Protein AF-A0A352LMT6-F1 (afdb_monomer_lite)

Sequence (100 aa):
MAFSLTAAAADGKMLADRHADRGVKCESCHTQMPPKAPANEACATCHGGYAQLAKRTAKKDINPHDSHVEDPSCSQCHSGHKKPRLLCDQCHEFTDIKVP

Radius of gyration: 16.72 Å; chains: 1; bounding box: 59×30×34 Å

Foldseek 3Di:
DDDPPPPPPPPPQAQQSVCVVVVNDPCLFAVDPPGDGGFQVSVCVPPNALVVQQVVQVPDPDRLSDDPDPPDGPCCARPNRDQGHRVCVVPDDDPPDDDD

Secondary structure (DSSP, 8-state):
--------------HHHHHHTTT--GGGT--SSS--PPPHHHHHHHH--HHHHHHHHTTSSS-TTSSSS-S--HHHHS-SSS----GGGGT---SS----

Structure (mmCIF, N/CA/C/O backbone):
data_AF-A0A352LMT6-F1
#
_entry.id   AF-A0A352LMT6-F1
#
loop_
_atom_site.group_PDB
_atom_site.id
_atom_site.type_symbol
_atom_site.label_atom_id
_atom_site.label_alt_id
_atom_site.label_comp_id
_atom_site.label_asym_id
_atom_site.label_entity_id
_atom_site.label_seq_id
_atom_site.pdbx_PDB_ins_code
_atom_site.Cartn_x
_atom_site.Cartn_y
_atom_site.Cartn_z
_atom_site.occupancy
_atom_site.B_iso_or_equiv
_atom_site.auth_seq_id
_atom_site.auth_comp_id
_atom_site.auth_asym_id
_atom_site.auth_atom_id
_atom_site.pdbx_PDB_model_num
ATOM 1 N N . MET A 1 1 ? -45.116 0.385 -18.639 1.00 43.19 1 MET A N 1
ATOM 2 C CA . MET A 1 1 ? -44.251 -0.615 -17.981 1.00 43.19 1 MET A CA 1
ATOM 3 C C . MET A 1 1 ? -43.023 0.111 -17.463 1.00 43.19 1 MET A C 1
ATOM 5 O O . MET A 1 1 ? -42.340 0.739 -18.260 1.00 43.19 1 MET A O 1
ATOM 9 N N . ALA A 1 2 ? -42.822 0.136 -16.146 1.00 50.44 2 ALA A N 1
ATOM 10 C CA . ALA A 1 2 ? -41.701 0.826 -15.515 1.00 50.44 2 ALA A CA 1
ATOM 11 C C . ALA A 1 2 ? -40.501 -0.128 -15.441 1.00 50.44 2 ALA A C 1
ATOM 13 O O . ALA A 1 2 ? -40.564 -1.141 -14.749 1.00 50.44 2 ALA A O 1
ATOM 14 N N . PHE A 1 3 ? -39.430 0.181 -16.170 1.00 50.59 3 PHE A N 1
ATOM 15 C CA . PHE A 1 3 ? -38.145 -0.490 -16.001 1.00 50.59 3 PHE A CA 1
ATOM 16 C C . PHE A 1 3 ? -37.391 0.197 -14.860 1.00 50.59 3 PHE A C 1
ATOM 18 O O . PHE A 1 3 ? -36.758 1.232 -15.054 1.00 50.59 3 PHE A O 1
ATOM 25 N N . SER A 1 4 ? -37.480 -0.373 -13.658 1.00 64.12 4 SER A N 1
ATOM 26 C CA . SER A 1 4 ? -36.561 -0.043 -12.569 1.00 64.12 4 SER A CA 1
ATOM 27 C C . SER A 1 4 ? -35.206 -0.678 -12.866 1.00 64.12 4 SER A C 1
ATOM 29 O O . SER A 1 4 ? -35.021 -1.881 -12.702 1.00 64.12 4 SER A O 1
ATOM 31 N N . LEU A 1 5 ? -34.255 0.138 -13.311 1.00 59.03 5 LEU A N 1
ATOM 32 C CA . LEU A 1 5 ? -32.839 -0.208 -13.339 1.00 59.03 5 LEU A CA 1
ATOM 33 C C . LEU A 1 5 ? -32.285 -0.056 -11.919 1.00 59.03 5 LEU A C 1
ATOM 35 O O . LEU A 1 5 ? -31.861 1.025 -11.518 1.00 59.03 5 LEU A O 1
ATOM 39 N N . THR A 1 6 ? -32.278 -1.136 -11.140 1.00 55.41 6 THR A N 1
ATOM 40 C CA . THR A 1 6 ? -31.399 -1.222 -9.971 1.00 55.41 6 THR A CA 1
ATOM 41 C C . THR A 1 6 ? -29.972 -1.398 -10.475 1.00 55.41 6 THR A C 1
ATOM 43 O O . THR A 1 6 ? -29.524 -2.515 -10.733 1.00 55.41 6 THR A O 1
ATOM 46 N N . ALA A 1 7 ? -29.261 -0.286 -10.656 1.00 54.62 7 ALA A N 1
ATOM 47 C CA . ALA A 1 7 ? -27.816 -0.311 -10.800 1.00 54.62 7 ALA A CA 1
ATOM 48 C C . ALA A 1 7 ? -27.223 -0.803 -9.472 1.00 54.62 7 ALA A C 1
ATOM 50 O O . ALA A 1 7 ? -27.188 -0.065 -8.488 1.00 54.62 7 ALA A O 1
ATOM 51 N N . ALA A 1 8 ? -26.790 -2.061 -9.424 1.00 51.06 8 ALA A N 1
ATOM 52 C CA . ALA A 1 8 ? -25.916 -2.519 -8.358 1.00 51.06 8 ALA A CA 1
ATOM 53 C C . ALA A 1 8 ? -24.588 -1.766 -8.514 1.00 51.06 8 ALA A C 1
ATOM 55 O O . ALA A 1 8 ? -23.847 -1.991 -9.472 1.00 51.06 8 ALA A O 1
ATOM 56 N N . ALA A 1 9 ? -24.320 -0.818 -7.616 1.00 48.81 9 ALA A N 1
ATOM 57 C CA . ALA A 1 9 ? -23.014 -0.189 -7.524 1.00 48.81 9 ALA A CA 1
ATOM 58 C C . ALA A 1 9 ? -21.985 -1.296 -7.261 1.00 48.81 9 ALA A C 1
ATOM 60 O O . ALA A 1 9 ? -22.085 -2.009 -6.267 1.00 48.81 9 ALA A O 1
ATOM 61 N N . ALA A 1 10 ? -21.013 -1.464 -8.159 1.00 51.88 10 ALA A N 1
ATOM 62 C CA . ALA A 1 10 ? -19.820 -2.231 -7.837 1.00 51.88 10 ALA A CA 1
ATOM 63 C C . ALA A 1 10 ? -19.193 -1.566 -6.605 1.00 51.88 10 ALA A C 1
ATOM 65 O O . ALA A 1 10 ? -18.797 -0.403 -6.690 1.00 51.88 10 ALA A O 1
ATOM 66 N N . ASP A 1 11 ? -19.183 -2.262 -5.467 1.00 54.50 11 ASP A N 1
ATOM 67 C CA . ASP A 1 11 ? -18.635 -1.786 -4.198 1.00 54.50 11 ASP A CA 1
ATOM 68 C C . ASP A 1 11 ? -17.177 -1.340 -4.391 1.00 54.50 11 ASP A C 1
ATOM 70 O O . ASP A 1 11 ? -16.231 -2.120 -4.287 1.00 54.50 11 ASP A O 1
ATOM 74 N N . GLY A 1 12 ? -16.988 -0.055 -4.697 1.00 66.81 12 GLY A N 1
ATOM 75 C CA . GLY A 1 12 ? -15.701 0.611 -4.882 1.00 66.81 12 GLY A CA 1
ATOM 76 C C . GLY A 1 12 ? -14.977 0.841 -3.559 1.00 66.81 12 GLY A C 1
ATOM 77 O O . GLY A 1 12 ? -14.419 1.914 -3.353 1.00 66.81 12 GLY A O 1
ATOM 78 N N . LYS A 1 13 ? -15.030 -0.140 -2.651 1.00 85.75 13 LYS A N 1
ATOM 79 C CA . LYS A 1 13 ? -14.434 -0.086 -1.316 1.00 85.75 13 LYS A CA 1
ATOM 80 C C . LYS A 1 13 ? -12.926 0.113 -1.434 1.00 85.75 13 LYS A C 1
ATOM 82 O O . LYS A 1 13 ? -12.224 -0.667 -2.097 1.00 85.75 13 LYS A O 1
ATOM 87 N N . MET A 1 14 ? -12.427 1.149 -0.769 1.00 93.38 14 MET A N 1
ATOM 88 C CA . MET A 1 14 ? -11.000 1.442 -0.707 1.00 93.38 14 MET A CA 1
ATOM 89 C C . MET A 1 14 ? -10.292 0.376 0.135 1.00 93.38 14 MET A C 1
ATOM 91 O O . MET A 1 14 ? -10.924 -0.403 0.852 1.00 93.38 14 MET A O 1
ATOM 95 N N . LEU A 1 15 ? -8.965 0.298 0.044 1.00 95.75 15 LEU A N 1
ATOM 96 C CA . LEU A 1 15 ? -8.206 -0.726 0.760 1.00 95.75 15 LEU A CA 1
ATOM 97 C C . LEU A 1 15 ? -8.427 -0.655 2.280 1.00 95.75 15 LEU A C 1
ATOM 99 O O . LEU A 1 15 ? -8.532 -1.694 2.929 1.00 95.75 15 LEU A O 1
ATOM 103 N N . ALA A 1 16 ? -8.521 0.553 2.838 1.00 96.06 16 ALA A N 1
ATOM 104 C CA . ALA A 1 16 ? -8.787 0.767 4.255 1.00 96.06 16 ALA A CA 1
ATOM 105 C C . ALA A 1 16 ? -10.178 0.258 4.655 1.00 96.06 16 ALA A C 1
ATOM 107 O O . ALA A 1 16 ? -10.286 -0.440 5.659 1.00 96.06 16 ALA A O 1
ATOM 108 N N . ASP A 1 17 ? -11.208 0.504 3.837 1.00 95.69 17 ASP A N 1
ATOM 109 C CA . ASP A 1 17 ? -12.565 -0.003 4.085 1.00 95.69 17 ASP A CA 1
ATOM 110 C C . ASP A 1 17 ? -12.559 -1.532 4.143 1.00 95.69 17 ASP A C 1
ATOM 112 O O . ASP A 1 17 ? -13.131 -2.139 5.041 1.00 95.69 17 ASP A O 1
ATOM 116 N N . ARG A 1 18 ? -11.819 -2.177 3.235 1.00 95.62 18 ARG A N 1
ATOM 117 C CA . ARG A 1 18 ? -11.696 -3.640 3.207 1.00 95.62 18 ARG A CA 1
ATOM 118 C C . ARG A 1 18 ? -10.988 -4.209 4.437 1.00 95.62 18 ARG A C 1
ATOM 120 O O . ARG A 1 18 ? -11.266 -5.352 4.805 1.00 95.62 18 ARG A O 1
ATOM 127 N N . HIS A 1 19 ? -10.065 -3.468 5.045 1.00 97.12 19 HIS A N 1
ATOM 128 C CA . HIS A 1 19 ? -9.434 -3.863 6.307 1.00 97.12 19 HIS A CA 1
ATOM 129 C C . HIS A 1 19 ? -10.374 -3.620 7.493 1.00 97.12 19 HIS A C 1
ATOM 131 O O . HIS A 1 19 ? -10.526 -4.507 8.333 1.00 97.12 19 HIS A O 1
ATOM 137 N N . ALA A 1 20 ? -11.056 -2.474 7.525 1.00 96.75 20 ALA A N 1
ATOM 138 C CA . ALA A 1 20 ? -12.038 -2.142 8.554 1.00 96.75 20 ALA A CA 1
ATOM 139 C C . ALA A 1 20 ? -13.201 -3.150 8.584 1.00 96.75 20 ALA A C 1
ATOM 141 O O . ALA A 1 20 ? -13.555 -3.644 9.652 1.00 96.75 20 ALA A O 1
ATOM 142 N N . ASP A 1 21 ? -13.706 -3.562 7.416 1.00 96.44 21 ASP A N 1
ATOM 143 C CA . ASP A 1 21 ? -14.730 -4.610 7.267 1.00 96.44 21 ASP A CA 1
ATOM 144 C C . ASP A 1 21 ? -14.284 -5.968 7.846 1.00 96.44 21 ASP A C 1
ATOM 146 O O . ASP A 1 21 ? -15.111 -6.812 8.186 1.00 96.44 21 ASP A O 1
ATOM 150 N N . ARG A 1 22 ? -12.968 -6.197 7.962 1.00 96.12 22 ARG A N 1
ATOM 151 C CA . ARG A 1 22 ? -12.364 -7.397 8.569 1.00 96.12 22 ARG A CA 1
ATOM 152 C C . ARG A 1 22 ? -12.027 -7.208 10.053 1.00 96.12 22 ARG A C 1
ATOM 154 O O . ARG A 1 22 ? -11.367 -8.063 10.636 1.00 96.12 22 ARG A O 1
ATOM 161 N N . GLY A 1 23 ? -12.459 -6.105 10.662 1.00 97.25 23 GLY A N 1
ATOM 162 C CA . GLY A 1 23 ? -12.240 -5.799 12.077 1.00 97.25 23 GLY A CA 1
ATOM 163 C C . GLY A 1 23 ? -10.852 -5.242 12.403 1.00 97.25 23 GLY A C 1
ATOM 164 O O . GLY A 1 23 ? -10.491 -5.167 13.578 1.00 97.25 23 GLY A O 1
ATOM 165 N N . VAL A 1 24 ? -10.063 -4.849 11.396 1.00 97.12 24 VAL A N 1
ATOM 166 C CA . VAL A 1 24 ? -8.772 -4.188 11.622 1.00 97.12 24 VAL A CA 1
ATOM 167 C C . VAL A 1 24 ? -9.028 -2.759 12.089 1.00 97.12 24 VAL A C 1
ATOM 169 O O . VAL A 1 24 ? -9.740 -1.999 11.432 1.00 97.12 24 VAL A O 1
ATOM 172 N N . LYS A 1 25 ? -8.451 -2.391 13.234 1.00 96.38 25 LYS A N 1
ATOM 173 C CA . LYS A 1 25 ? -8.623 -1.056 13.811 1.00 96.38 25 LYS A CA 1
ATOM 174 C C . LYS A 1 25 ? -7.692 -0.045 13.140 1.00 96.38 25 LYS A C 1
ATOM 176 O O . LYS A 1 25 ? -6.635 -0.411 12.628 1.00 96.38 25 LYS A O 1
ATOM 181 N N . CYS A 1 26 ? -8.054 1.234 13.183 1.00 95.06 26 CYS A N 1
ATOM 182 C CA . CYS A 1 26 ? -7.273 2.325 12.590 1.00 95.06 26 CYS A CA 1
ATOM 183 C C . CYS A 1 26 ? -5.819 2.338 13.094 1.00 95.06 26 CYS A C 1
ATOM 185 O O . CYS A 1 26 ? -4.883 2.570 12.327 1.00 95.06 26 CYS A O 1
ATOM 187 N N . GLU A 1 27 ? -5.632 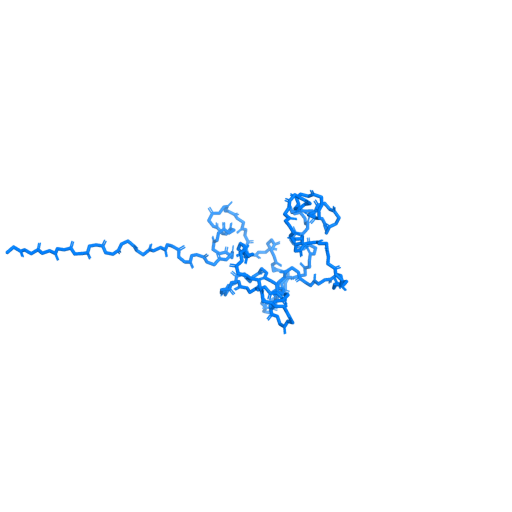2.032 14.377 1.00 94.62 27 GLU A N 1
ATOM 188 C CA . GLU A 1 27 ? -4.351 2.026 15.082 1.00 94.62 27 GLU A CA 1
ATOM 189 C C . GLU A 1 27 ? -3.426 0.890 14.628 1.00 94.62 27 GLU A C 1
ATOM 191 O O . GLU A 1 27 ? -2.219 0.956 14.842 1.00 94.62 27 GLU A O 1
ATOM 196 N N . SER A 1 28 ? -3.965 -0.137 13.959 1.00 95.19 28 SER A N 1
ATOM 197 C CA . SER A 1 28 ? -3.157 -1.208 13.366 1.00 95.19 28 SER A CA 1
ATOM 198 C C . SER A 1 28 ? -2.296 -0.712 12.200 1.00 95.19 28 SER A C 1
ATOM 200 O O . SER A 1 28 ? -1.301 -1.350 11.869 1.00 95.19 28 SER A O 1
ATOM 202 N N . CYS A 1 29 ? -2.655 0.419 11.584 1.00 95.25 29 CYS A N 1
ATOM 203 C CA . CYS A 1 29 ? -1.851 1.061 10.543 1.00 95.25 29 CYS A CA 1
ATOM 204 C C . CYS A 1 29 ? -1.329 2.438 10.969 1.00 95.25 29 CYS A C 1
ATOM 206 O O . CYS A 1 29 ? -0.202 2.800 10.635 1.00 95.25 29 CYS A O 1
ATOM 208 N N . HIS A 1 30 ? -2.129 3.215 11.702 1.00 94.88 30 HIS A N 1
ATOM 209 C CA . HIS A 1 30 ? -1.796 4.581 12.091 1.00 94.88 30 HIS A CA 1
ATOM 210 C C . HIS A 1 30 ? -1.353 4.657 13.551 1.00 94.88 30 HIS A C 1
ATOM 212 O O . HIS A 1 30 ? -2.161 4.565 14.467 1.00 94.88 30 HIS A O 1
ATOM 218 N N . THR A 1 31 ? -0.062 4.895 13.766 1.00 88.75 31 THR A N 1
ATOM 219 C CA . THR A 1 31 ? 0.537 4.996 15.108 1.00 88.75 31 THR A CA 1
ATOM 220 C C . THR A 1 31 ? 0.724 6.437 15.590 1.00 88.75 31 THR A C 1
ATOM 222 O O . THR A 1 31 ? 1.143 6.661 16.722 1.00 88.75 31 THR A O 1
ATOM 225 N N . GLN A 1 32 ? 0.428 7.427 14.742 1.00 88.00 32 GLN A N 1
ATOM 226 C CA . GLN A 1 32 ? 0.578 8.854 15.034 1.00 88.00 32 GLN A CA 1
ATOM 227 C C . GLN A 1 32 ? -0.679 9.622 14.621 1.00 88.00 32 GLN A C 1
ATOM 229 O O . GLN A 1 32 ? -1.307 9.290 13.615 1.00 88.00 32 GLN A O 1
ATOM 234 N N . MET A 1 33 ? -0.996 10.680 15.374 1.00 85.44 33 MET A N 1
ATOM 235 C CA . MET A 1 33 ? -2.075 11.621 15.073 1.00 85.44 33 MET A CA 1
ATOM 236 C C . MET A 1 33 ? -1.503 13.034 14.859 1.00 85.44 33 MET A C 1
ATOM 238 O O . MET A 1 33 ? -0.705 13.479 15.686 1.00 85.44 33 MET A O 1
ATOM 242 N N . PRO A 1 34 ? -1.893 13.757 13.790 1.00 88.44 34 PRO A N 1
ATOM 243 C CA . PRO A 1 34 ? -2.822 13.342 12.733 1.00 88.44 34 PRO A CA 1
ATOM 244 C C . PRO A 1 34 ? -2.277 12.174 11.878 1.00 88.44 34 PRO A C 1
ATOM 246 O O . PRO A 1 34 ? -1.056 12.057 11.734 1.00 88.44 34 PRO A O 1
ATOM 249 N N . PRO A 1 35 ? -3.151 11.315 11.307 1.00 89.69 35 PRO A N 1
ATOM 250 C CA . PRO A 1 35 ? -2.723 10.134 10.564 1.00 89.69 35 PRO A CA 1
ATOM 251 C C . PRO A 1 35 ? -1.855 10.502 9.361 1.00 89.69 35 PRO A C 1
ATOM 253 O O . PRO A 1 35 ? -2.225 11.341 8.537 1.00 89.69 35 PRO A O 1
ATOM 256 N N . LYS A 1 36 ? -0.714 9.827 9.234 1.00 90.38 36 LYS A N 1
ATOM 257 C CA . LYS A 1 36 ? 0.138 9.851 8.037 1.00 90.38 36 LYS A CA 1
ATOM 258 C C . LYS A 1 36 ? 0.047 8.516 7.305 1.00 90.38 36 LYS A C 1
ATOM 260 O O . LYS A 1 36 ? -0.502 7.549 7.837 1.00 90.38 36 LYS A O 1
ATOM 265 N N . ALA A 1 37 ? 0.584 8.470 6.085 1.00 90.44 37 ALA A N 1
ATOM 266 C CA . ALA A 1 37 ? 0.729 7.212 5.363 1.00 90.44 37 ALA A CA 1
ATOM 267 C C . ALA A 1 37 ? 1.500 6.200 6.239 1.00 90.44 37 ALA A C 1
ATOM 269 O O . ALA A 1 37 ? 2.529 6.574 6.810 1.00 90.44 37 ALA A O 1
ATOM 270 N N . PRO A 1 38 ? 0.993 4.964 6.391 1.00 93.06 38 PRO A N 1
ATOM 271 C CA . PRO A 1 38 ? 1.644 3.959 7.216 1.00 93.06 38 PRO A CA 1
ATOM 272 C C . PRO A 1 38 ? 2.984 3.551 6.601 1.00 93.06 38 PRO A C 1
ATOM 274 O O . PRO A 1 38 ? 3.128 3.489 5.377 1.00 93.06 38 PRO A O 1
ATOM 277 N N . ALA A 1 39 ? 3.953 3.259 7.464 1.00 93.75 39 ALA A N 1
ATOM 278 C CA . ALA A 1 39 ? 5.216 2.669 7.052 1.00 93.75 39 ALA A CA 1
ATOM 279 C C . ALA A 1 39 ? 5.017 1.192 6.657 1.00 93.75 39 ALA A C 1
ATOM 281 O O . ALA A 1 39 ? 4.014 0.568 7.021 1.00 93.75 39 ALA A O 1
ATOM 282 N N . ASN A 1 40 ? 5.965 0.628 5.907 1.00 95.06 40 ASN A N 1
ATOM 283 C CA . ASN A 1 40 ? 5.854 -0.731 5.362 1.00 95.06 40 ASN A CA 1
ATOM 284 C C . ASN A 1 40 ? 5.709 -1.794 6.460 1.00 95.06 40 ASN A C 1
ATOM 286 O O . ASN A 1 40 ? 5.057 -2.816 6.253 1.00 95.06 40 ASN A O 1
ATOM 290 N N . GLU A 1 41 ? 6.262 -1.539 7.644 1.00 95.19 41 GLU A N 1
ATOM 291 C CA . GLU A 1 41 ? 6.237 -2.431 8.801 1.00 95.19 41 GLU A CA 1
ATOM 292 C C . GLU A 1 41 ? 4.804 -2.717 9.273 1.00 95.19 41 GLU A C 1
ATOM 294 O O . GLU A 1 41 ? 4.480 -3.852 9.641 1.00 95.19 41 GLU A O 1
ATOM 299 N N . ALA A 1 42 ? 3.918 -1.717 9.201 1.00 95.62 42 ALA A N 1
ATOM 300 C CA . ALA A 1 42 ? 2.510 -1.885 9.554 1.00 95.62 42 ALA A CA 1
ATOM 301 C C . ALA A 1 42 ? 1.808 -2.883 8.616 1.00 95.62 42 ALA A C 1
ATOM 303 O O . ALA A 1 42 ? 0.987 -3.686 9.054 1.00 95.62 42 ALA A O 1
ATOM 304 N N . CYS A 1 43 ? 2.174 -2.888 7.331 1.00 96.62 43 CYS A N 1
ATOM 305 C CA . CYS A 1 43 ? 1.686 -3.870 6.364 1.00 96.62 43 CYS A CA 1
ATOM 306 C C . CYS A 1 43 ? 2.341 -5.241 6.598 1.00 96.62 43 CYS A C 1
ATOM 308 O O . CYS A 1 43 ? 1.669 -6.277 6.621 1.00 96.62 43 CYS A O 1
ATOM 310 N N . ALA A 1 44 ? 3.661 -5.248 6.794 1.00 95.88 44 ALA A N 1
ATOM 311 C CA . ALA A 1 44 ? 4.475 -6.454 6.892 1.00 95.88 44 ALA A CA 1
ATOM 312 C C . ALA A 1 44 ? 4.167 -7.298 8.136 1.00 95.88 44 ALA A C 1
ATOM 314 O O . ALA A 1 44 ? 4.344 -8.514 8.085 1.00 95.88 44 ALA A O 1
ATOM 315 N N . THR A 1 45 ? 3.640 -6.692 9.206 1.00 95.50 45 THR A N 1
ATOM 316 C CA . THR A 1 45 ? 3.210 -7.407 10.422 1.00 95.50 45 THR A CA 1
ATOM 317 C C . THR A 1 45 ? 2.185 -8.506 10.110 1.00 95.50 45 THR A C 1
ATOM 319 O O . THR A 1 45 ? 2.213 -9.564 10.734 1.00 95.50 45 THR A O 1
ATOM 322 N N . CYS A 1 46 ? 1.326 -8.298 9.105 1.00 96.75 46 CYS A N 1
ATOM 323 C CA . CYS A 1 46 ? 0.309 -9.270 8.690 1.00 96.75 46 CYS A CA 1
ATOM 324 C C . CYS A 1 46 ? 0.614 -9.919 7.329 1.00 96.75 46 CYS A C 1
ATOM 326 O O . CYS A 1 46 ? 0.307 -11.092 7.113 1.00 96.75 46 CYS A O 1
ATOM 328 N N . HIS A 1 47 ? 1.204 -9.175 6.388 1.00 95.62 47 HIS A N 1
ATOM 329 C CA . HIS A 1 47 ? 1.403 -9.638 5.009 1.00 95.62 47 HIS A CA 1
ATOM 330 C C . HIS A 1 47 ? 2.787 -10.248 4.740 1.00 95.62 47 HIS A C 1
ATOM 332 O O . HIS A 1 47 ? 2.945 -10.950 3.736 1.00 95.62 47 HIS A O 1
ATOM 338 N N . GLY A 1 48 ? 3.752 -10.046 5.643 1.00 96.06 48 GLY A N 1
ATOM 339 C CA . GLY A 1 48 ? 5.160 -10.388 5.453 1.00 96.06 48 GLY A CA 1
ATOM 340 C C . GLY A 1 48 ? 5.929 -9.332 4.650 1.00 96.06 48 GLY A C 1
ATOM 341 O O . GLY A 1 48 ? 5.345 -8.431 4.051 1.00 96.06 48 GLY A O 1
ATOM 342 N N . GLY A 1 49 ? 7.259 -9.439 4.654 1.00 95.00 49 GLY A N 1
ATOM 343 C CA . GLY A 1 49 ? 8.141 -8.538 3.901 1.00 95.00 49 GLY A CA 1
ATOM 344 C C . GLY A 1 49 ? 8.215 -8.855 2.401 1.00 95.00 49 GLY A C 1
ATOM 345 O O . GLY A 1 49 ? 7.746 -9.907 1.951 1.00 95.00 49 GLY A O 1
ATOM 346 N N . TYR A 1 50 ? 8.877 -7.978 1.638 1.00 95.31 50 TYR A N 1
ATOM 347 C CA . TYR A 1 50 ? 9.000 -8.076 0.176 1.00 95.31 50 TYR A CA 1
ATOM 348 C C . TYR A 1 50 ? 9.471 -9.446 -0.314 1.00 95.31 50 TYR A C 1
ATOM 350 O O . TYR A 1 50 ? 8.823 -10.021 -1.177 1.00 95.31 50 TYR A O 1
ATOM 358 N N . ALA A 1 51 ? 10.492 -10.054 0.299 1.00 94.69 51 ALA A N 1
ATOM 359 C CA . ALA A 1 51 ? 10.973 -11.378 -0.115 1.00 94.69 51 ALA A CA 1
ATOM 360 C C . ALA A 1 51 ? 9.893 -12.481 -0.055 1.00 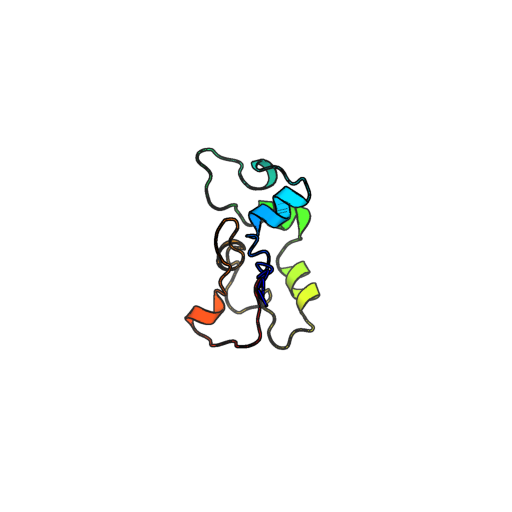94.69 51 ALA A C 1
ATOM 362 O O . ALA A 1 51 ? 9.894 -13.415 -0.859 1.00 94.69 51 ALA A O 1
ATOM 363 N N . GLN A 1 52 ? 8.953 -12.399 0.893 1.00 96.56 52 GLN A N 1
ATOM 364 C CA . GLN A 1 52 ? 7.836 -13.344 0.975 1.00 96.56 52 GLN A CA 1
ATOM 365 C C . GLN A 1 52 ? 6.763 -13.024 -0.071 1.00 96.56 52 GLN A C 1
ATOM 367 O O . GLN A 1 52 ? 6.230 -13.937 -0.705 1.00 96.56 52 GLN A O 1
ATOM 372 N N . LEU A 1 53 ? 6.463 -11.740 -0.278 1.00 95.69 53 LEU A N 1
ATOM 373 C CA . LEU A 1 53 ? 5.498 -11.281 -1.279 1.00 95.69 53 LEU A CA 1
ATOM 374 C C . LEU A 1 53 ? 5.972 -11.579 -2.709 1.00 95.69 53 LEU A C 1
ATOM 376 O O . LEU A 1 53 ? 5.190 -12.104 -3.505 1.00 95.69 53 LEU A O 1
ATOM 380 N N . ALA A 1 54 ? 7.257 -11.367 -2.999 1.00 95.94 54 ALA A N 1
ATOM 381 C CA . ALA A 1 54 ? 7.930 -11.740 -4.239 1.00 95.94 54 ALA A CA 1
ATOM 382 C C . ALA A 1 54 ? 7.711 -13.224 -4.551 1.00 95.94 54 ALA A C 1
ATOM 384 O O . ALA A 1 54 ? 7.188 -13.561 -5.610 1.00 95.94 54 ALA A O 1
ATOM 385 N N . LYS A 1 55 ? 7.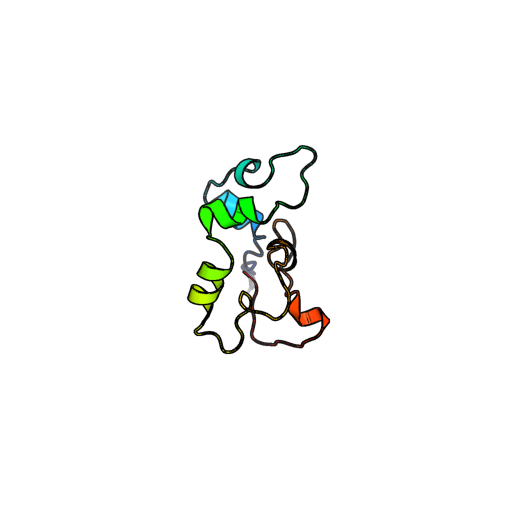978 -14.118 -3.588 1.00 96.94 55 LYS A N 1
ATOM 386 C CA . LYS A 1 55 ? 7.729 -15.564 -3.740 1.00 96.94 55 LYS A CA 1
ATOM 387 C C . LYS A 1 55 ? 6.256 -15.886 -3.995 1.00 96.94 55 LYS A C 1
ATOM 389 O O . LYS A 1 55 ? 5.948 -16.722 -4.841 1.00 96.94 55 LYS A O 1
ATOM 394 N N . ARG A 1 56 ? 5.332 -15.219 -3.292 1.00 95.31 56 ARG A N 1
ATOM 395 C CA . ARG A 1 56 ? 3.879 -15.403 -3.484 1.00 95.31 56 ARG A CA 1
ATOM 396 C C . ARG A 1 56 ? 3.405 -14.960 -4.867 1.00 95.31 56 ARG A C 1
ATOM 398 O O . ARG A 1 56 ? 2.421 -15.496 -5.368 1.00 95.31 56 ARG A O 1
ATOM 405 N N . THR A 1 57 ? 4.086 -13.992 -5.473 1.00 94.44 57 THR A N 1
ATOM 406 C CA . THR A 1 57 ? 3.722 -13.420 -6.775 1.00 94.44 57 THR A CA 1
ATOM 407 C C . THR A 1 57 ? 4.627 -13.862 -7.928 1.00 94.44 57 THR A C 1
ATOM 409 O O . THR A 1 57 ? 4.389 -13.458 -9.059 1.00 94.44 57 THR A O 1
ATOM 412 N N . ALA A 1 58 ? 5.551 -14.798 -7.687 1.00 95.50 58 ALA A N 1
ATOM 413 C CA . ALA A 1 58 ? 6.541 -15.285 -8.654 1.00 95.50 58 ALA A CA 1
ATOM 414 C C . ALA A 1 58 ? 5.965 -15.983 -9.901 1.00 95.50 58 ALA A C 1
ATOM 416 O O . ALA A 1 58 ? 6.680 -16.181 -10.874 1.00 95.50 58 ALA A O 1
ATOM 417 N N . LYS A 1 59 ? 4.689 -16.388 -9.877 1.00 94.12 59 LYS A N 1
ATOM 418 C CA . LYS A 1 59 ? 4.011 -16.995 -11.038 1.00 94.12 59 LYS A CA 1
ATOM 419 C C . LYS A 1 59 ? 3.393 -15.970 -11.991 1.00 94.12 59 LYS A C 1
ATOM 421 O O . LYS A 1 59 ? 2.824 -16.370 -12.998 1.00 94.12 59 LYS A O 1
ATOM 426 N N . LYS A 1 60 ? 3.400 -14.683 -11.634 1.00 91.00 60 LYS A N 1
ATOM 427 C CA . LYS A 1 60 ? 2.930 -13.622 -12.526 1.00 91.00 60 LYS A CA 1
ATOM 428 C C . LYS A 1 60 ? 4.008 -13.350 -13.569 1.00 91.00 60 LYS A C 1
ATOM 430 O O . LYS A 1 60 ? 5.180 -13.314 -13.210 1.00 91.00 60 LYS A O 1
ATOM 435 N N . ASP A 1 61 ? 3.593 -13.075 -14.803 1.00 90.38 61 ASP A N 1
ATOM 436 C CA . ASP A 1 61 ? 4.508 -12.689 -15.888 1.00 90.38 61 ASP A CA 1
ATOM 437 C C . ASP A 1 61 ? 5.366 -11.478 -15.502 1.00 90.38 61 ASP A C 1
ATOM 439 O O . ASP A 1 61 ? 6.539 -11.389 -15.849 1.00 90.38 61 ASP A O 1
ATOM 443 N N . ILE A 1 62 ? 4.780 -10.569 -14.718 1.00 92.25 62 ILE A N 1
ATOM 444 C CA . ILE A 1 62 ? 5.453 -9.423 -14.118 1.00 92.25 62 ILE A CA 1
ATOM 445 C C . ILE A 1 62 ? 5.212 -9.487 -12.618 1.00 92.25 62 ILE A C 1
ATOM 447 O O . ILE A 1 62 ? 4.063 -9.475 -12.160 1.00 92.25 62 ILE A O 1
ATOM 451 N N . ASN A 1 63 ? 6.293 -9.562 -11.847 1.00 94.38 63 ASN A N 1
ATOM 452 C CA . ASN A 1 63 ? 6.227 -9.633 -10.397 1.00 94.38 63 ASN A CA 1
ATOM 453 C C . ASN A 1 63 ? 6.265 -8.218 -9.784 1.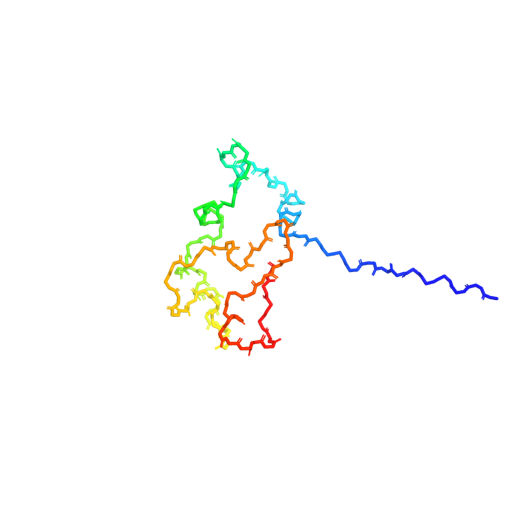00 94.38 63 ASN A C 1
ATOM 455 O O . ASN A 1 63 ? 7.336 -7.624 -9.696 1.00 94.38 63 ASN A O 1
ATOM 459 N N . PRO A 1 64 ? 5.132 -7.655 -9.313 1.00 94.12 64 PRO A N 1
ATOM 460 C CA . PRO A 1 64 ? 5.106 -6.289 -8.784 1.00 94.12 64 PRO A CA 1
ATOM 461 C C . PRO A 1 64 ? 5.826 -6.140 -7.434 1.00 94.12 64 PRO A C 1
ATOM 463 O O . PRO A 1 64 ? 6.016 -5.019 -6.973 1.00 94.12 64 PRO A O 1
ATOM 466 N N . HIS A 1 65 ? 6.198 -7.248 -6.784 1.00 95.88 65 HIS A N 1
ATOM 467 C CA . HIS A 1 65 ? 6.911 -7.249 -5.502 1.00 95.88 65 HIS A CA 1
ATOM 468 C C . HIS A 1 65 ? 8.371 -7.699 -5.634 1.00 95.88 65 HIS A C 1
ATOM 470 O O . HIS A 1 65 ? 9.021 -7.922 -4.615 1.00 95.88 65 HIS A O 1
ATOM 476 N N . ASP A 1 66 ? 8.861 -7.855 -6.863 1.00 95.56 66 ASP A N 1
ATOM 477 C CA . ASP A 1 66 ? 10.246 -8.190 -7.191 1.00 95.56 66 ASP A CA 1
ATOM 478 C C . ASP A 1 66 ? 10.648 -7.379 -8.427 1.00 95.56 66 ASP A C 1
ATOM 480 O O . ASP A 1 66 ? 10.488 -7.813 -9.567 1.00 95.56 66 ASP A O 1
ATOM 484 N N . SER A 1 67 ? 11.038 -6.126 -8.194 1.00 93.12 67 SER A N 1
ATOM 485 C CA . SER A 1 67 ? 11.255 -5.128 -9.244 1.00 93.12 67 SER A CA 1
ATOM 486 C C . SER A 1 67 ? 12.617 -4.456 -9.096 1.00 93.12 67 SER A C 1
ATOM 488 O O . SER A 1 67 ? 13.273 -4.589 -8.069 1.00 93.12 67 SER A O 1
ATOM 490 N N . HIS A 1 68 ? 13.011 -3.669 -10.099 1.00 94.75 68 HIS A N 1
ATOM 491 C CA . HIS A 1 68 ? 14.226 -2.851 -10.037 1.00 94.75 68 HIS A CA 1
ATOM 492 C C . HIS A 1 68 ? 14.082 -1.599 -9.145 1.00 94.75 68 HIS A C 1
ATOM 494 O O . HIS A 1 68 ? 15.013 -0.802 -9.051 1.00 94.75 68 HIS A O 1
ATOM 500 N N . VAL A 1 69 ? 12.906 -1.365 -8.555 1.00 93.75 69 VAL A N 1
ATOM 501 C CA . VAL A 1 69 ? 12.699 -0.320 -7.551 1.00 93.75 69 VAL A CA 1
ATOM 502 C C . VAL A 1 69 ? 12.981 -0.934 -6.187 1.00 93.75 69 VAL A C 1
ATOM 504 O O . VAL A 1 69 ? 12.260 -1.834 -5.754 1.00 93.75 69 VAL A O 1
ATOM 507 N N . GLU A 1 70 ? 14.031 -0.453 -5.527 1.00 88.06 70 GLU A N 1
ATOM 508 C CA . GLU A 1 70 ? 14.439 -0.926 -4.205 1.00 88.06 70 GLU A CA 1
ATOM 509 C C . GLU A 1 70 ? 13.528 -0.351 -3.113 1.00 88.06 70 GLU A C 1
ATOM 511 O O . GLU A 1 70 ? 13.254 0.850 -3.079 1.00 88.06 70 GLU A O 1
ATOM 516 N N . ASP A 1 71 ? 13.036 -1.237 -2.245 1.00 88.62 71 ASP A N 1
ATOM 517 C CA . ASP A 1 71 ? 12.227 -0.944 -1.055 1.00 88.62 71 ASP A CA 1
ATOM 518 C C . ASP A 1 71 ? 11.131 0.136 -1.215 1.00 88.62 71 ASP A C 1
ATOM 520 O O . ASP A 1 71 ? 11.006 1.032 -0.369 1.00 88.62 71 ASP A O 1
ATOM 524 N N . PRO A 1 72 ? 10.265 0.064 -2.250 1.00 94.88 72 PRO A N 1
ATOM 525 C CA . PRO A 1 72 ? 9.189 1.031 -2.400 1.00 94.88 72 PRO A CA 1
ATOM 526 C C . PRO A 1 72 ? 8.238 0.966 -1.202 1.00 94.88 72 PRO A C 1
ATOM 528 O O . PRO A 1 72 ? 8.040 -0.079 -0.567 1.00 94.88 72 PRO A O 1
ATOM 531 N N . SER A 1 73 ? 7.585 2.082 -0.880 1.00 95.38 73 SER A N 1
ATOM 532 C CA . SER A 1 73 ? 6.535 2.037 0.136 1.00 95.38 73 SER A CA 1
ATOM 533 C C . SER A 1 73 ? 5.349 1.233 -0.392 1.00 95.38 73 SER A C 1
ATOM 535 O O . SER A 1 73 ? 4.883 1.481 -1.502 1.00 95.38 73 SER A O 1
ATOM 537 N N . CYS A 1 74 ? 4.774 0.342 0.418 1.00 96.25 74 CYS A N 1
ATOM 538 C CA . CYS A 1 74 ? 3.556 -0.388 0.064 1.00 96.25 74 CYS A CA 1
ATOM 539 C C . CYS A 1 74 ? 2.446 0.584 -0.380 1.00 96.25 74 CYS A C 1
ATOM 541 O O . CYS A 1 74 ? 1.721 0.321 -1.339 1.00 96.25 74 CYS A O 1
ATOM 543 N N . SER A 1 75 ? 2.375 1.759 0.261 1.00 94.81 75 SER A N 1
ATOM 544 C CA . SER A 1 75 ? 1.408 2.827 -0.023 1.00 94.81 75 SER A CA 1
ATOM 545 C C . SER A 1 75 ? 1.636 3.577 -1.347 1.00 94.81 75 SER A C 1
ATOM 547 O O . SER A 1 75 ? 0.770 4.349 -1.785 1.00 94.81 75 SER A O 1
ATOM 549 N N . GLN A 1 76 ? 2.779 3.361 -2.014 1.00 95.25 76 GLN A N 1
ATOM 550 C CA . GLN A 1 76 ? 3.020 3.883 -3.360 1.00 95.25 76 GLN A CA 1
ATOM 551 C C . GLN A 1 76 ? 2.141 3.200 -4.402 1.00 95.25 76 GLN A C 1
ATOM 553 O O . GLN A 1 76 ? 1.770 3.862 -5.368 1.00 95.25 76 GLN A O 1
ATOM 558 N N . CYS A 1 77 ? 1.741 1.949 -4.159 1.00 96.12 77 CYS A N 1
ATOM 559 C CA . CYS A 1 77 ? 0.774 1.243 -4.992 1.00 96.12 77 CYS A CA 1
ATOM 560 C C . CYS A 1 77 ? -0.578 1.077 -4.273 1.00 96.12 77 CYS A C 1
ATOM 562 O O . CYS A 1 77 ? -1.632 1.530 -4.735 1.00 96.12 77 CYS A O 1
ATOM 564 N N . HIS A 1 78 ? -0.536 0.485 -3.079 1.00 96.44 78 HIS A N 1
ATOM 565 C CA . HIS A 1 78 ? -1.697 0.106 -2.279 1.00 96.44 78 HIS A CA 1
ATOM 566 C C . HIS A 1 78 ? -2.234 1.287 -1.467 1.00 96.44 78 HIS A C 1
ATOM 568 O O . HIS A 1 78 ? -1.830 1.548 -0.334 1.00 96.44 78 HIS A O 1
ATOM 574 N N . SER A 1 79 ? -3.164 2.032 -2.059 1.00 94.19 79 SER A N 1
ATOM 575 C CA . SER A 1 79 ? -3.723 3.230 -1.431 1.00 94.19 79 SER A CA 1
ATOM 576 C C . SER A 1 79 ? -4.826 2.881 -0.430 1.00 94.19 79 SER A C 1
ATOM 578 O O . SER A 1 79 ? -5.861 2.348 -0.809 1.00 94.19 79 SER A O 1
ATOM 580 N N . GLY A 1 80 ? -4.620 3.232 0.846 1.00 94.25 80 GLY A N 1
ATOM 581 C CA . GLY A 1 80 ? -5.582 2.998 1.932 1.00 94.25 80 GLY A CA 1
ATOM 582 C C . GLY A 1 80 ? -6.948 3.642 1.676 1.00 94.25 80 GLY A C 1
ATOM 583 O O . GLY A 1 80 ? -7.936 2.949 1.470 1.00 94.25 80 GLY A O 1
ATOM 584 N N . HIS A 1 81 ? -6.995 4.975 1.662 1.00 94.69 81 HIS A N 1
ATOM 585 C CA . HIS A 1 81 ? -8.236 5.767 1.570 1.00 94.69 81 HIS A CA 1
ATOM 586 C C . HIS A 1 81 ? -8.461 6.405 0.188 1.00 94.69 81 HIS A C 1
ATOM 588 O O . HIS A 1 81 ? -9.144 7.420 0.066 1.00 94.69 81 HIS A O 1
ATOM 594 N N . LYS A 1 82 ? -7.818 5.881 -0.860 1.00 92.44 82 LYS A N 1
ATOM 595 C CA . LYS A 1 82 ? -7.915 6.383 -2.240 1.00 92.44 82 LYS A CA 1
ATOM 596 C C . LYS A 1 82 ? -7.874 5.206 -3.205 1.00 92.44 82 LYS A C 1
ATOM 598 O O . LYS A 1 82 ? -7.473 4.111 -2.818 1.00 92.44 82 LYS A O 1
ATOM 603 N N . LYS A 1 83 ? -8.229 5.447 -4.470 1.00 92.12 83 LYS A N 1
ATOM 604 C CA . LYS A 1 83 ? -8.063 4.440 -5.523 1.00 92.12 83 LYS A CA 1
ATOM 605 C C . LYS A 1 83 ? -6.596 3.987 -5.586 1.00 92.12 83 LYS A C 1
ATOM 607 O O . LYS A 1 83 ? -5.708 4.841 -5.480 1.00 92.12 83 LYS A O 1
ATOM 612 N N . PRO A 1 84 ? -6.337 2.680 -5.738 1.00 93.69 84 PRO A N 1
ATOM 613 C CA . PRO A 1 84 ? -4.981 2.183 -5.880 1.00 93.69 84 PRO A CA 1
ATOM 614 C C . PRO A 1 84 ? -4.368 2.678 -7.194 1.00 93.69 84 PRO A C 1
ATOM 616 O O . PRO A 1 84 ? -5.073 3.062 -8.128 1.00 93.69 84 PRO A O 1
ATOM 619 N N . ARG A 1 85 ? -3.040 2.673 -7.244 1.00 93.69 85 ARG A N 1
ATOM 620 C CA . ARG A 1 85 ? -2.247 3.009 -8.431 1.00 93.69 85 ARG A CA 1
ATOM 621 C C . ARG A 1 85 ? -1.131 1.987 -8.567 1.00 93.69 85 ARG A C 1
ATOM 623 O O . ARG A 1 85 ? -0.772 1.368 -7.574 1.00 93.69 85 ARG A O 1
ATOM 630 N N . LEU A 1 86 ? -0.568 1.821 -9.752 1.00 95.12 86 LEU A N 1
ATOM 631 C CA . LEU A 1 86 ? 0.627 1.011 -9.933 1.00 95.12 86 LEU A CA 1
ATOM 632 C C . LEU A 1 86 ? 1.812 1.954 -10.116 1.00 95.12 86 LEU A C 1
ATOM 634 O O . LEU A 1 86 ? 1.835 2.742 -11.053 1.00 95.12 86 LEU A O 1
ATOM 638 N N . LEU A 1 87 ? 2.785 1.908 -9.202 1.00 95.56 87 LEU A N 1
ATOM 639 C CA . LEU A 1 87 ? 3.987 2.746 -9.298 1.00 95.56 87 LEU A CA 1
ATOM 640 C C . LEU A 1 87 ? 4.705 2.538 -10.638 1.00 95.56 87 LEU A C 1
ATOM 642 O O . LEU A 1 87 ? 5.215 3.487 -11.221 1.00 95.56 87 LEU A O 1
ATOM 646 N N . CYS A 1 88 ? 4.698 1.303 -11.137 1.00 94.88 88 CYS A N 1
ATOM 647 C CA . CYS A 1 88 ? 5.346 0.933 -12.384 1.00 94.88 88 CYS A CA 1
ATOM 648 C C . CYS A 1 88 ? 4.763 1.667 -13.599 1.00 94.88 88 CYS A C 1
ATOM 650 O O . CYS A 1 88 ? 5.513 1.944 -14.531 1.00 94.88 88 CYS A O 1
ATOM 652 N N . ASP A 1 89 ? 3.479 2.051 -13.560 1.00 94.38 89 ASP A N 1
ATOM 653 C CA . ASP A 1 89 ? 2.808 2.754 -14.665 1.00 94.38 89 ASP A CA 1
ATOM 654 C C . ASP A 1 89 ? 3.304 4.198 -14.859 1.00 94.38 89 ASP A C 1
ATOM 656 O O . ASP A 1 89 ?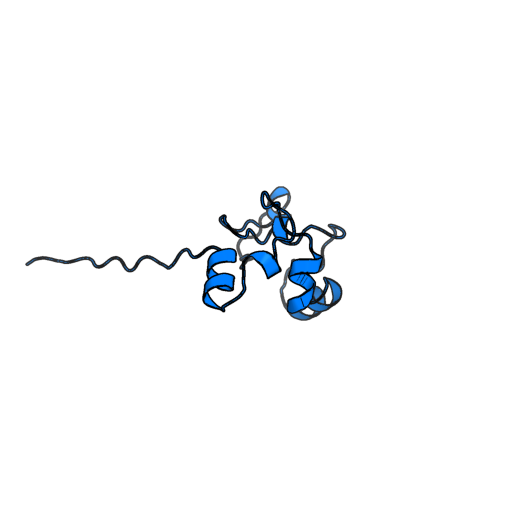 2.883 4.907 -15.768 1.00 94.38 89 ASP A O 1
ATOM 660 N N . GLN A 1 90 ? 4.210 4.670 -13.999 1.00 94.19 90 GLN A N 1
ATOM 661 C CA . GLN A 1 90 ? 4.909 5.936 -14.220 1.00 94.19 90 GLN A CA 1
ATOM 662 C C . GLN A 1 90 ? 5.932 5.848 -15.360 1.00 94.19 90 GLN A C 1
ATOM 664 O O . GLN A 1 90 ? 6.254 6.872 -15.959 1.00 94.19 90 GLN A O 1
ATOM 669 N N . CYS A 1 91 ? 6.442 4.645 -15.642 1.00 96.06 91 CYS A N 1
ATOM 670 C CA . CYS A 1 91 ? 7.464 4.399 -16.663 1.00 96.06 91 CYS A CA 1
ATOM 671 C C . CYS A 1 91 ? 7.062 3.305 -17.660 1.00 96.06 91 CYS A C 1
ATOM 673 O O . CYS A 1 91 ? 7.537 3.301 -18.793 1.00 96.06 91 CYS A O 1
ATOM 675 N N . HIS A 1 92 ? 6.222 2.366 -17.236 1.00 94.81 92 HIS A N 1
ATOM 676 C CA . HIS A 1 92 ? 5.718 1.263 -18.039 1.00 94.81 92 HIS A CA 1
ATOM 677 C C . HIS A 1 92 ? 4.231 1.450 -18.323 1.00 94.81 92 HIS A C 1
ATOM 679 O O . HIS A 1 92 ? 3.578 2.302 -17.737 1.00 94.81 92 HIS A O 1
ATOM 685 N N . GLU A 1 93 ? 3.691 0.631 -19.214 1.00 93.19 93 GLU A N 1
ATOM 686 C CA . GLU A 1 93 ? 2.252 0.548 -19.423 1.00 93.19 93 GLU A CA 1
ATOM 687 C C . GLU A 1 93 ? 1.844 -0.914 -19.275 1.00 93.19 93 GLU A C 1
ATOM 689 O O . GLU A 1 93 ? 2.130 -1.743 -20.141 1.00 93.19 93 GLU A O 1
ATOM 694 N N . PHE A 1 94 ? 1.230 -1.248 -18.138 1.00 91.31 94 PHE A N 1
ATOM 695 C CA . PHE A 1 94 ? 0.763 -2.601 -17.865 1.00 91.31 94 PHE A CA 1
ATOM 696 C C . PHE A 1 94 ? -0.762 -2.662 -17.894 1.00 91.31 94 PHE A C 1
ATOM 698 O O . PHE A 1 94 ? -1.447 -2.149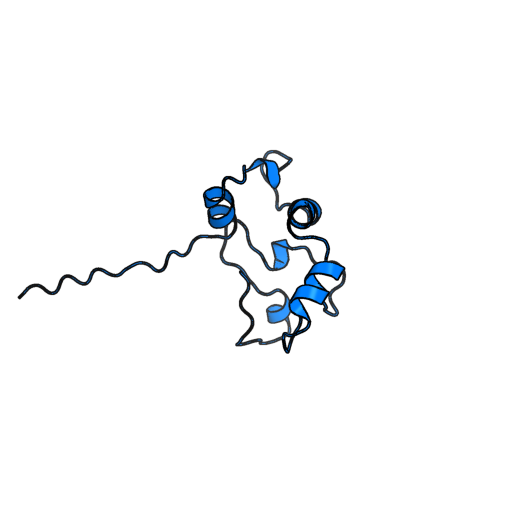 -17.016 1.00 91.31 94 PHE A O 1
ATOM 705 N N . THR A 1 95 ? -1.313 -3.358 -18.886 1.00 87.75 95 THR A N 1
ATOM 706 C CA . THR A 1 95 ? -2.768 -3.486 -19.070 1.00 87.75 95 THR A CA 1
ATOM 707 C C . THR A 1 95 ? -3.418 -4.477 -18.107 1.00 87.75 95 THR A C 1
ATOM 709 O O . THR A 1 95 ? -4.597 -4.344 -17.776 1.00 87.75 95 THR A O 1
ATOM 712 N N . ASP A 1 96 ? -2.652 -5.458 -17.624 1.00 87.69 96 ASP A N 1
ATOM 713 C CA . ASP A 1 96 ? -3.197 -6.632 -16.930 1.00 87.69 96 ASP A CA 1
ATOM 714 C C . ASP A 1 96 ? -2.826 -6.715 -15.441 1.00 87.69 96 ASP A C 1
ATOM 716 O O . ASP A 1 96 ? -3.261 -7.626 -14.726 1.00 87.69 96 ASP A O 1
ATOM 720 N N . ILE A 1 97 ? -2.062 -5.749 -14.922 1.00 91.00 97 ILE A N 1
ATOM 721 C CA . ILE A 1 97 ? -1.709 -5.700 -13.500 1.00 91.00 97 ILE A CA 1
ATOM 722 C C . ILE A 1 97 ? -2.747 -4.877 -12.743 1.00 91.00 97 ILE A C 1
ATOM 724 O O . ILE A 1 97 ? -2.859 -3.666 -12.891 1.00 91.00 97 ILE A O 1
ATOM 728 N N . LYS A 1 98 ? -3.483 -5.546 -11.855 1.00 89.25 98 LYS A N 1
ATOM 729 C CA . LYS A 1 98 ? -4.428 -4.897 -10.943 1.00 89.25 98 LYS A CA 1
ATOM 730 C C . LYS A 1 98 ? -3.845 -4.838 -9.545 1.00 89.25 98 LYS A C 1
ATOM 732 O O . LYS A 1 98 ? -3.491 -5.871 -8.972 1.00 89.25 98 LYS A O 1
ATOM 737 N N . VAL A 1 99 ? -3.791 -3.632 -8.992 1.00 91.81 99 VAL A N 1
ATOM 738 C CA . VAL A 1 99 ? -3.438 -3.419 -7.591 1.00 91.81 99 VAL A CA 1
ATOM 739 C C . VAL A 1 99 ? -4.700 -3.609 -6.741 1.00 91.81 99 VAL A C 1
ATOM 741 O O . VAL A 1 99 ? -5.702 -2.948 -7.022 1.00 91.81 99 VAL A O 1
ATOM 744 N N . PRO A 1 100 ? -4.675 -4.523 -5.751 1.00 82.75 100 PRO A N 1
ATOM 745 C CA . PRO A 1 100 ? -5.743 -4.709 -4.778 1.00 82.75 100 PRO A CA 1
ATOM 746 C C . PRO A 1 100 ? -6.160 -3.390 -4.137 1.00 82.75 100 PRO A C 1
ATOM 748 O O . PRO A 1 100 ? -5.302 -2.706 -3.538 1.00 82.75 100 PRO A O 1
#

pLDDT: mean 89.0, std 13.33, range [43.19, 97.25]